Protein AF-A0A849C9D9-F1 (afdb_monomer)

Secondary structure (DSSP, 8-state):
----PPEEEEEEET--HHHHHHHHHHHHHHHHTT-SS--HHHHHHHHHH-SS--TTS-BTTB-S-EE-TTS--EE----S-B-PPPHHHHHHHHHHHHHH----SSPPPPPEEEEEEESTTHHHHHHHHTT-

Mean predicted aligned error: 11.41 Å

Solvent-accessible surface area (backbone atoms only — not comparable to full-atom values): 8303 Å² total; per-residue (Å²): 130,85,75,87,63,70,51,75,52,75,50,66,48,75,66,57,73,69,56,58,54,43,53,49,43,7,46,51,51,19,44,78,70,76,37,96,60,72,50,74,66,25,43,52,49,29,65,66,64,43,82,67,72,54,75,76,54,63,29,67,93,47,77,51,63,45,73,46,83,93,48,100,48,75,43,62,72,85,68,61,58,78,64,91,69,56,69,69,58,50,50,53,52,57,54,54,52,75,73,67,65,78,79,84,64,78,81,70,72,78,66,45,78,49,75,50,64,42,53,98,57,26,72,61,54,53,58,53,61,79,73,110

Sequence (132 aa):
MTSEHHECRVTVDGAAPALVLLLRDAARIATEHGREWVTTQDVFAALIADEQAPLWWPRVGKPRLTADEPVNVVRADLEGDTVPLPYNEFRSLVAEWNSDSPTIGEPATPATVSYEISGPTAAKLIAAIEQS

Organism: NCBI:txid53432

pLDDT: mean 73.49, std 17.04, range [37.38, 96.31]

Structure (mmCIF, N/CA/C/O backbone):
data_AF-A0A849C9D9-F1
#
_entry.id   AF-A0A849C9D9-F1
#
loop_
_atom_site.group_PDB
_atom_site.id
_atom_site.type_symbol
_atom_site.label_atom_id
_atom_site.label_alt_id
_atom_site.label_comp_id
_atom_site.label_asym_id
_atom_site.label_entity_id
_atom_site.label_seq_id
_atom_site.pdbx_PDB_ins_code
_atom_site.Cartn_x
_atom_site.Cartn_y
_atom_site.Cartn_z
_atom_site.occupancy
_atom_site.B_iso_or_equiv
_atom_site.auth_seq_id
_atom_site.auth_comp_id
_atom_site.auth_asym_id
_atom_site.auth_atom_id
_atom_site.pdbx_PDB_model_num
ATOM 1 N N . MET A 1 1 ? -23.593 -7.136 19.551 1.00 37.38 1 MET A N 1
ATOM 2 C CA . MET A 1 1 ? -22.156 -7.213 19.874 1.00 37.38 1 MET A CA 1
ATOM 3 C C . MET A 1 1 ? -21.515 -6.004 19.229 1.00 37.38 1 MET A C 1
ATOM 5 O O . MET A 1 1 ? -21.541 -5.923 18.011 1.00 37.38 1 MET A O 1
ATOM 9 N N . THR A 1 2 ? -21.085 -5.019 20.013 1.00 45.44 2 THR A N 1
ATOM 10 C CA . THR A 1 2 ? -20.308 -3.877 19.513 1.00 45.44 2 THR A CA 1
ATOM 11 C C . THR A 1 2 ? -18.972 -4.423 19.045 1.00 45.44 2 THR A C 1
ATOM 13 O O . THR A 1 2 ? -18.161 -4.840 19.867 1.00 45.44 2 THR A O 1
ATOM 16 N N . SER A 1 3 ? -18.787 -4.534 17.735 1.00 54.16 3 SER A N 1
ATOM 17 C CA . SER A 1 3 ? -17.495 -4.887 17.180 1.00 54.16 3 SER A CA 1
ATOM 18 C C . SER A 1 3 ? -16.518 -3.782 17.566 1.00 54.16 3 SER A C 1
ATOM 20 O O . SER A 1 3 ? -16.721 -2.617 17.231 1.00 54.16 3 SER A O 1
ATOM 22 N N . GLU A 1 4 ? -15.497 -4.127 18.343 1.00 61.34 4 GLU A N 1
ATOM 23 C CA . GLU A 1 4 ? -14.410 -3.211 18.667 1.00 61.34 4 GLU A CA 1
ATOM 24 C C . GLU A 1 4 ? -13.679 -2.904 17.358 1.00 61.34 4 GLU A C 1
ATOM 26 O O . GLU A 1 4 ? -12.906 -3.714 16.855 1.00 61.34 4 GLU A O 1
ATOM 31 N N . HIS A 1 5 ? -14.034 -1.792 16.721 1.00 70.19 5 HIS A N 1
ATOM 32 C CA . HIS A 1 5 ? -13.405 -1.345 15.486 1.00 70.19 5 HIS A CA 1
ATOM 33 C C . HIS A 1 5 ? -12.260 -0.402 15.833 1.00 70.19 5 HIS A C 1
ATOM 35 O O . HIS A 1 5 ? -12.405 0.501 16.659 1.00 70.19 5 HIS A O 1
ATOM 41 N N . HIS A 1 6 ? -11.108 -0.656 15.219 1.00 82.00 6 HIS A N 1
ATOM 42 C CA . HIS A 1 6 ? -9.997 0.282 15.198 1.00 82.00 6 HIS A CA 1
ATOM 43 C C . HIS A 1 6 ? -10.109 1.121 13.938 1.00 82.00 6 HIS A C 1
ATOM 45 O O . HIS A 1 6 ? -10.330 0.580 12.857 1.00 82.00 6 HIS A O 1
ATOM 51 N N . GLU A 1 7 ? -9.935 2.426 14.081 1.00 87.19 7 GLU A N 1
ATOM 52 C CA . GLU A 1 7 ? -9.784 3.320 12.941 1.00 87.19 7 GLU A CA 1
ATOM 53 C C . GLU A 1 7 ? -8.301 3.654 12.808 1.00 87.19 7 GLU A C 1
ATOM 55 O O . GLU A 1 7 ? -7.648 3.978 13.800 1.00 87.19 7 GLU A O 1
ATOM 60 N N . CYS A 1 8 ? -7.764 3.541 11.596 1.00 91.25 8 CYS A N 1
ATOM 61 C CA . CYS A 1 8 ? -6.400 3.937 11.271 1.00 91.25 8 CYS A CA 1
ATOM 62 C C . CYS A 1 8 ? -6.460 5.001 10.181 1.00 91.25 8 CYS A C 1
ATOM 64 O O . CYS A 1 8 ? -7.000 4.757 9.099 1.00 91.25 8 CYS A O 1
ATOM 66 N N . ARG A 1 9 ? -5.904 6.178 10.462 1.00 92.56 9 ARG A N 1
ATOM 67 C CA . ARG A 1 9 ? -5.736 7.250 9.482 1.00 92.56 9 ARG A CA 1
ATOM 68 C C . ARG A 1 9 ? -4.257 7.398 9.176 1.00 92.56 9 ARG A C 1
ATOM 70 O O . ARG A 1 9 ? -3.460 7.538 10.095 1.00 92.56 9 ARG A O 1
ATOM 77 N N . VAL A 1 10 ? -3.909 7.398 7.893 1.00 92.31 10 VAL A N 1
ATOM 78 C CA . VAL A 1 10 ? -2.535 7.580 7.410 1.00 92.31 10 VAL A CA 1
ATOM 79 C C . VAL A 1 10 ? -2.478 8.828 6.537 1.00 92.31 10 VAL A C 1
ATOM 81 O O . VAL A 1 10 ? -3.309 8.997 5.644 1.00 92.31 10 VAL A O 1
ATOM 84 N N . THR A 1 11 ? -1.481 9.673 6.779 1.00 92.75 11 THR A N 1
ATOM 85 C CA . THR A 1 11 ? -1.151 10.834 5.949 1.00 92.75 11 THR A CA 1
ATOM 86 C C . THR A 1 11 ? 0.219 10.604 5.322 1.00 92.75 11 THR A C 1
ATOM 88 O O . THR A 1 11 ? 1.175 10.271 6.026 1.00 92.75 11 THR A O 1
ATOM 91 N N . VAL A 1 12 ? 0.306 10.768 4.000 1.00 88.56 12 VAL A N 1
ATOM 92 C CA . VAL A 1 12 ? 1.548 10.611 3.234 1.00 88.56 12 VAL A CA 1
ATOM 93 C C . VAL A 1 12 ? 1.856 11.912 2.507 1.00 88.56 12 VAL A C 1
ATOM 95 O O . VAL A 1 12 ? 1.130 12.292 1.586 1.00 88.56 12 VAL A O 1
ATOM 98 N N . ASP A 1 13 ? 2.947 12.568 2.887 1.00 85.00 13 ASP A N 1
ATOM 99 C CA . ASP A 1 13 ? 3.465 13.731 2.171 1.00 85.00 13 ASP A CA 1
ATOM 100 C C . ASP A 1 13 ? 4.492 13.281 1.129 1.00 85.00 13 ASP A C 1
ATOM 102 O O . ASP A 1 13 ? 5.287 12.372 1.368 1.00 85.00 13 ASP A O 1
ATOM 106 N N . GLY A 1 14 ? 4.466 13.906 -0.051 1.00 78.31 14 GLY A N 1
ATOM 107 C CA . GLY A 1 14 ? 5.34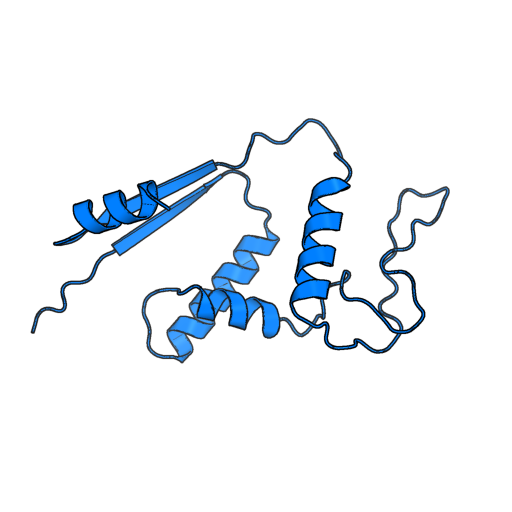4 13.535 -1.167 1.00 78.31 14 GLY A CA 1
ATOM 108 C C . GLY A 1 14 ? 4.903 12.288 -1.948 1.00 78.31 14 GLY A C 1
ATOM 109 O O . GLY A 1 14 ? 5.678 11.766 -2.746 1.00 78.31 14 GLY A O 1
ATOM 110 N N . ALA A 1 15 ? 3.669 11.804 -1.755 1.00 77.88 15 ALA A N 1
ATOM 111 C CA . ALA A 1 15 ? 3.127 10.695 -2.539 1.00 77.88 15 ALA A CA 1
ATOM 112 C C . ALA A 1 15 ? 2.999 11.057 -4.031 1.00 77.88 15 ALA A C 1
ATOM 114 O O . ALA A 1 15 ? 2.416 12.083 -4.391 1.00 77.88 15 ALA A O 1
ATOM 115 N N . ALA A 1 16 ? 3.479 10.176 -4.914 1.00 75.25 16 ALA A N 1
ATOM 116 C CA . ALA A 1 16 ? 3.245 10.314 -6.348 1.00 75.25 16 ALA A CA 1
ATOM 117 C C . ALA A 1 16 ? 1.733 10.220 -6.658 1.00 75.25 16 ALA A C 1
ATOM 119 O O . ALA A 1 16 ? 1.065 9.337 -6.115 1.00 75.25 16 ALA A O 1
ATOM 120 N N . PRO A 1 17 ? 1.174 11.040 -7.571 1.00 70.88 17 PRO A N 1
ATOM 121 C CA . PRO A 1 17 ? -0.255 10.993 -7.900 1.00 70.88 17 PRO A CA 1
ATOM 122 C C . PRO A 1 17 ? -0.762 9.611 -8.341 1.00 70.88 17 PRO A C 1
ATOM 124 O O . PRO A 1 17 ? -1.895 9.247 -8.034 1.00 70.88 17 PRO A O 1
ATOM 127 N N . ALA A 1 18 ? 0.083 8.813 -9.003 1.00 71.31 18 ALA A N 1
ATOM 128 C CA . ALA A 1 18 ? -0.248 7.442 -9.394 1.00 71.31 18 ALA A CA 1
ATOM 129 C C . ALA A 1 18 ? -0.576 6.539 -8.186 1.00 71.31 18 ALA A C 1
ATOM 131 O O . ALA A 1 18 ? -1.464 5.694 -8.275 1.00 71.31 18 ALA A O 1
ATOM 132 N N . LEU A 1 19 ? 0.061 6.765 -7.030 1.00 77.69 19 LEU A N 1
ATOM 133 C CA . LEU A 1 19 ? -0.228 6.021 -5.801 1.00 77.69 19 LEU A CA 1
ATOM 134 C C . LEU A 1 19 ? -1.650 6.299 -5.289 1.00 77.69 19 LEU A C 1
ATOM 136 O O . LEU A 1 19 ? -2.300 5.405 -4.757 1.00 77.69 19 LEU A O 1
ATOM 140 N N . VAL A 1 20 ? -2.172 7.513 -5.492 1.00 83.00 20 VAL A N 1
ATOM 141 C CA . VAL A 1 20 ? -3.548 7.868 -5.103 1.00 83.00 20 VAL A CA 1
ATOM 142 C C . VAL A 1 20 ? -4.573 7.075 -5.914 1.00 83.00 20 VAL A C 1
ATOM 144 O O . VAL A 1 20 ? -5.597 6.667 -5.369 1.00 83.00 20 VAL A O 1
ATOM 147 N N . LEU A 1 21 ? -4.308 6.848 -7.202 1.00 80.56 21 LEU A N 1
ATOM 148 C CA . LEU A 1 21 ? -5.182 6.042 -8.058 1.00 80.56 21 LEU A CA 1
ATOM 149 C C . LEU A 1 21 ? -5.195 4.582 -7.594 1.00 80.56 21 LEU A C 1
ATOM 151 O O . LEU A 1 21 ? -6.269 4.044 -7.339 1.00 80.56 21 LEU A O 1
ATOM 155 N N . LEU A 1 22 ? -4.015 4.007 -7.341 1.00 86.81 22 LEU A N 1
ATOM 156 C CA . LEU A 1 22 ? -3.888 2.647 -6.812 1.00 86.81 22 LEU A CA 1
ATOM 157 C C . LEU A 1 22 ? -4.653 2.463 -5.490 1.00 86.81 22 LEU A C 1
ATOM 159 O O . LEU A 1 22 ? -5.381 1.489 -5.314 1.00 86.81 22 LEU A O 1
ATOM 163 N N . LEU A 1 23 ? -4.523 3.412 -4.558 1.00 91.44 23 LEU A N 1
ATOM 164 C CA . LEU A 1 23 ? -5.222 3.355 -3.270 1.00 91.44 23 LEU A CA 1
ATOM 165 C C . LEU A 1 23 ? -6.746 3.483 -3.420 1.00 91.44 23 LEU A C 1
ATOM 167 O O . LEU A 1 23 ? -7.488 2.872 -2.650 1.00 91.44 23 LEU A O 1
ATOM 171 N N . ARG A 1 24 ? -7.229 4.239 -4.415 1.00 91.56 24 ARG A N 1
ATOM 172 C CA . ARG A 1 24 ? -8.664 4.305 -4.738 1.00 91.56 24 ARG A CA 1
ATOM 173 C C . ARG A 1 24 ? -9.183 2.975 -5.267 1.00 91.56 24 ARG A C 1
ATOM 175 O O . ARG A 1 24 ? -10.254 2.547 -4.841 1.00 91.56 24 ARG A O 1
ATOM 182 N N . ASP A 1 25 ? -8.430 2.312 -6.137 1.00 92.19 25 ASP A N 1
ATOM 183 C CA . ASP A 1 25 ? -8.802 0.985 -6.626 1.00 92.19 25 ASP A CA 1
ATOM 184 C C . ASP A 1 25 ? -8.780 -0.061 -5.514 1.00 92.19 25 ASP A C 1
ATOM 186 O O . ASP A 1 25 ? -9.716 -0.851 -5.402 1.00 92.19 25 ASP A O 1
ATOM 190 N N . ALA A 1 26 ? -7.795 -0.008 -4.617 1.00 94.56 26 ALA A N 1
ATOM 191 C CA . ALA A 1 26 ? -7.770 -0.862 -3.434 1.00 94.56 26 ALA A CA 1
ATOM 192 C C . ALA A 1 26 ? -9.010 -0.641 -2.542 1.00 94.56 26 ALA A C 1
ATOM 194 O O . ALA A 1 26 ? -9.644 -1.601 -2.106 1.00 94.56 26 ALA A O 1
ATOM 195 N N . ALA A 1 27 ? -9.417 0.614 -2.316 1.00 95.12 27 ALA A N 1
ATOM 196 C CA . ALA A 1 27 ? -10.632 0.934 -1.559 1.00 95.12 27 ALA A CA 1
ATOM 197 C C . ALA A 1 27 ? -11.914 0.425 -2.240 1.00 95.12 27 ALA A C 1
ATOM 199 O O . ALA A 1 27 ? -12.815 -0.093 -1.571 1.00 95.12 27 ALA A O 1
ATOM 200 N N . ARG A 1 28 ? -11.988 0.520 -3.572 1.00 95.50 28 ARG A N 1
ATOM 201 C CA . ARG A 1 28 ? -13.087 -0.053 -4.357 1.00 95.50 28 ARG A CA 1
ATOM 202 C C . ARG A 1 28 ? -13.144 -1.574 -4.193 1.00 95.50 28 ARG A C 1
ATOM 204 O O . ARG A 1 28 ? -14.203 -2.095 -3.855 1.00 95.50 28 ARG A O 1
ATOM 211 N N . ILE A 1 29 ? -12.016 -2.269 -4.348 1.00 95.00 29 ILE A N 1
ATOM 212 C CA . ILE A 1 29 ? -11.922 -3.731 -4.195 1.00 95.00 29 ILE A CA 1
ATOM 213 C C . ILE A 1 29 ? -12.301 -4.173 -2.774 1.00 95.00 29 ILE A C 1
ATOM 215 O O . ILE A 1 29 ? -13.001 -5.173 -2.605 1.00 95.00 29 ILE A O 1
ATOM 219 N N . ALA A 1 30 ? -11.888 -3.433 -1.743 1.00 95.62 30 ALA A N 1
ATOM 220 C CA . ALA A 1 30 ? -12.296 -3.708 -0.367 1.00 95.62 30 ALA A CA 1
ATOM 221 C C . ALA A 1 30 ? -13.826 -3.626 -0.210 1.00 95.62 30 ALA A C 1
ATOM 223 O O . ALA A 1 30 ? -14.445 -4.542 0.340 1.00 95.62 30 ALA A O 1
ATOM 224 N N . THR A 1 31 ? -14.432 -2.574 -0.771 1.00 96.31 31 THR A N 1
ATOM 225 C CA . THR A 1 31 ? -15.886 -2.345 -0.746 1.00 96.31 31 THR A CA 1
ATOM 226 C C . THR A 1 31 ? -16.646 -3.455 -1.475 1.00 96.31 31 THR A C 1
ATOM 228 O O . THR A 1 31 ? -17.638 -3.966 -0.958 1.00 96.31 31 THR A O 1
ATOM 231 N N . GLU A 1 32 ? -16.166 -3.881 -2.646 1.00 95.81 32 GLU A N 1
ATOM 232 C CA . GLU A 1 32 ? -16.747 -4.986 -3.426 1.00 95.81 32 GLU A CA 1
ATOM 233 C C . GLU A 1 32 ? -16.753 -6.313 -2.649 1.00 95.81 32 GLU A C 1
ATOM 235 O O . GLU A 1 32 ? -17.654 -7.134 -2.820 1.00 95.81 32 GLU A O 1
ATOM 240 N N . HIS A 1 33 ? -15.799 -6.499 -1.733 1.00 94.81 33 HIS A N 1
ATOM 241 C CA . HIS A 1 33 ? -15.739 -7.647 -0.828 1.00 94.81 33 HIS A CA 1
ATOM 242 C C . HIS A 1 33 ? -16.442 -7.424 0.524 1.00 94.81 33 HIS A C 1
ATOM 244 O O . HIS A 1 33 ? -16.272 -8.233 1.441 1.00 94.81 33 HIS A O 1
ATOM 250 N N . GLY A 1 34 ? -17.217 -6.346 0.675 1.00 94.06 34 GLY A N 1
ATOM 251 C CA . GLY A 1 34 ? -17.987 -6.051 1.885 1.00 94.06 34 GLY A CA 1
ATOM 252 C C . GLY A 1 34 ? -17.145 -5.594 3.080 1.00 94.06 34 GLY A C 1
ATOM 253 O O . GLY A 1 34 ? -17.573 -5.769 4.220 1.00 94.06 34 GLY A O 1
ATOM 254 N N . ARG A 1 35 ? -15.944 -5.048 2.842 1.00 93.06 35 ARG A N 1
ATOM 255 C CA . ARG A 1 35 ? -15.083 -4.461 3.880 1.00 93.06 35 ARG A CA 1
ATOM 256 C C . ARG A 1 35 ? -15.135 -2.937 3.837 1.00 93.06 35 ARG A C 1
ATOM 258 O O . ARG A 1 35 ? -15.174 -2.342 2.767 1.00 93.06 35 ARG A O 1
ATOM 265 N N . GLU A 1 36 ? -15.040 -2.320 5.011 1.00 89.56 36 GLU A N 1
ATOM 266 C CA . GLU A 1 36 ? -14.956 -0.859 5.181 1.00 89.56 36 GLU A CA 1
ATOM 267 C C . GLU A 1 36 ? -13.508 -0.365 5.372 1.00 89.56 36 GLU A C 1
ATOM 269 O O . GLU A 1 36 ? -13.270 0.811 5.635 1.00 89.56 36 GLU A O 1
ATOM 274 N N . TRP A 1 37 ? -12.522 -1.257 5.245 1.00 91.19 37 TRP A N 1
ATOM 275 C CA . TRP A 1 37 ? -1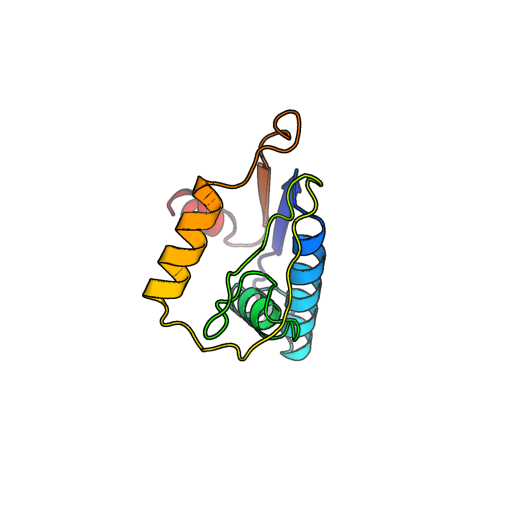1.102 -0.952 5.410 1.00 91.19 37 TRP A CA 1
ATOM 276 C C . TRP A 1 37 ? -10.262 -1.600 4.312 1.00 91.19 37 TRP A C 1
ATOM 278 O O . TRP A 1 37 ? -10.570 -2.690 3.825 1.00 91.19 37 TRP A O 1
ATOM 288 N N . VAL A 1 38 ? -9.164 -0.931 3.965 1.00 92.81 38 VAL A N 1
ATOM 289 C CA . VAL A 1 38 ? -8.186 -1.408 2.983 1.00 92.81 38 VAL A CA 1
ATOM 290 C C . VAL A 1 38 ? -7.161 -2.302 3.669 1.00 92.81 38 VAL A C 1
ATOM 292 O O . VAL A 1 38 ? -6.634 -1.972 4.730 1.00 92.81 38 VAL A O 1
ATOM 295 N N . THR A 1 39 ? -6.858 -3.432 3.040 1.00 92.69 39 THR A N 1
ATOM 296 C CA . THR A 1 39 ? -5.796 -4.357 3.444 1.00 92.69 39 THR A CA 1
ATOM 297 C C . THR A 1 39 ? -4.673 -4.380 2.408 1.00 92.69 39 THR A C 1
ATOM 299 O O . THR A 1 39 ? -4.841 -3.936 1.271 1.00 92.69 39 THR A O 1
ATOM 302 N N . THR A 1 40 ? -3.521 -4.954 2.758 1.00 91.88 40 THR A N 1
ATOM 303 C CA . THR A 1 40 ? -2.424 -5.161 1.799 1.00 91.88 40 THR A CA 1
ATOM 304 C C . THR A 1 40 ? -2.867 -6.011 0.601 1.00 91.88 40 THR A C 1
ATOM 306 O O . THR A 1 40 ? -2.424 -5.778 -0.521 1.00 91.88 40 THR A O 1
ATOM 309 N N . GLN A 1 41 ? -3.780 -6.966 0.809 1.00 92.50 41 GLN A N 1
ATOM 310 C CA . GLN A 1 41 ? -4.352 -7.792 -0.254 1.00 92.50 41 GLN A CA 1
ATOM 311 C C . GLN A 1 41 ? -5.117 -6.955 -1.280 1.00 92.50 41 GLN A C 1
ATOM 313 O O . GLN A 1 41 ? -5.013 -7.229 -2.471 1.00 92.50 41 GLN A O 1
ATOM 318 N N . ASP A 1 42 ? -5.842 -5.926 -0.839 1.00 94.06 42 ASP A N 1
ATOM 319 C CA . ASP A 1 42 ? -6.576 -5.032 -1.736 1.00 94.06 42 ASP A CA 1
ATOM 320 C C . ASP A 1 42 ? -5.617 -4.183 -2.581 1.00 94.06 42 ASP A C 1
ATOM 322 O O . ASP A 1 42 ? -5.852 -3.988 -3.769 1.00 94.06 42 ASP A O 1
ATOM 326 N N . VAL A 1 43 ? -4.497 -3.738 -1.996 1.00 91.81 43 VAL A N 1
ATOM 327 C CA . VAL A 1 43 ? -3.444 -3.006 -2.722 1.00 91.81 43 VAL A CA 1
ATOM 328 C C . VAL A 1 43 ? -2.784 -3.896 -3.775 1.00 91.81 43 VAL A C 1
ATOM 330 O O . VAL A 1 43 ? -2.591 -3.465 -4.909 1.00 91.81 43 VAL A O 1
ATOM 333 N N . PHE A 1 44 ? -2.474 -5.152 -3.440 1.00 87.25 44 PHE A N 1
ATOM 334 C CA . PHE A 1 44 ? -1.935 -6.098 -4.421 1.00 87.25 44 PHE A CA 1
ATOM 335 C C . PHE A 1 44 ? -2.951 -6.449 -5.505 1.00 87.25 44 PHE A C 1
ATOM 337 O O . PHE A 1 44 ? -2.584 -6.522 -6.674 1.00 87.25 44 PHE A O 1
ATOM 344 N N . ALA A 1 45 ? -4.220 -6.634 -5.144 1.00 89.00 45 ALA A N 1
ATOM 345 C CA . ALA A 1 45 ? -5.279 -6.876 -6.113 1.00 89.00 45 ALA A CA 1
ATOM 346 C C . ALA A 1 45 ? -5.443 -5.683 -7.063 1.00 89.00 45 ALA A C 1
ATOM 348 O O . ALA A 1 45 ? -5.543 -5.895 -8.264 1.00 89.00 45 ALA A O 1
ATOM 349 N N . ALA A 1 46 ? -5.390 -4.448 -6.554 1.00 88.25 46 ALA A N 1
ATOM 350 C CA . ALA A 1 46 ? -5.420 -3.240 -7.373 1.00 88.25 46 ALA A CA 1
ATOM 351 C C . ALA A 1 46 ? -4.215 -3.159 -8.322 1.00 88.25 46 ALA A C 1
ATOM 353 O O . ALA A 1 46 ? -4.384 -2.855 -9.496 1.00 88.25 46 ALA A O 1
ATOM 354 N N . LEU A 1 47 ? -3.017 -3.506 -7.840 1.00 83.31 47 LEU A N 1
ATOM 355 C CA . LEU A 1 47 ? -1.802 -3.525 -8.658 1.00 83.31 47 LEU A CA 1
ATOM 356 C C . LEU A 1 47 ? -1.878 -4.555 -9.796 1.00 83.31 47 LEU A C 1
ATOM 358 O O . LEU A 1 47 ? -1.343 -4.316 -10.871 1.00 83.31 47 LEU A O 1
ATOM 362 N N . ILE A 1 48 ? -2.513 -5.706 -9.553 1.00 80.00 48 ILE A N 1
ATOM 363 C CA . ILE A 1 48 ? -2.679 -6.781 -10.545 1.00 80.00 48 ILE A CA 1
ATOM 364 C C . ILE A 1 48 ? -3.841 -6.489 -11.505 1.00 80.00 48 ILE A C 1
ATOM 366 O O . ILE A 1 48 ? -3.791 -6.896 -12.662 1.00 80.00 48 ILE A O 1
ATOM 370 N N . ALA A 1 49 ? -4.898 -5.831 -11.022 1.00 78.50 49 ALA A N 1
ATOM 371 C CA . ALA A 1 49 ? -6.081 -5.492 -11.809 1.00 78.50 49 ALA A CA 1
ATOM 372 C C . ALA A 1 49 ? -5.846 -4.331 -12.785 1.00 78.50 49 ALA A C 1
ATOM 374 O O . ALA A 1 49 ? -6.687 -4.103 -13.654 1.00 78.50 49 ALA A O 1
ATOM 375 N N . ASP A 1 50 ? -4.733 -3.607 -12.654 1.00 69.56 50 ASP A N 1
ATOM 376 C CA . ASP A 1 50 ? -4.302 -2.644 -13.660 1.00 69.56 50 ASP A CA 1
ATOM 377 C C . ASP A 1 50 ? -3.979 -3.389 -14.969 1.00 69.56 50 ASP A C 1
ATOM 379 O O . ASP A 1 50 ? -2.940 -4.036 -15.118 1.00 69.56 50 ASP A O 1
ATOM 383 N N . GLU A 1 51 ? -4.923 -3.342 -15.917 1.00 58.62 51 GLU A N 1
ATOM 384 C CA . GLU A 1 51 ? -4.827 -4.013 -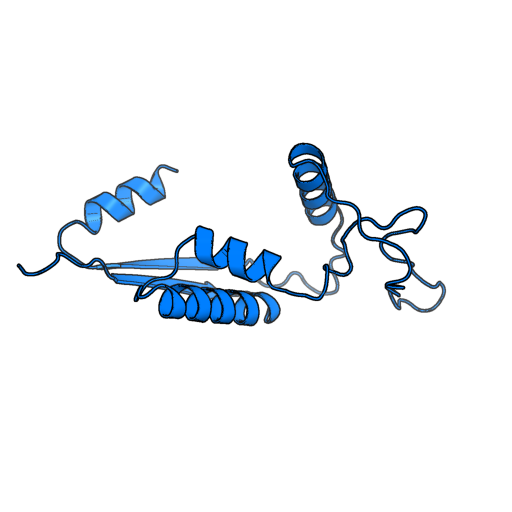17.220 1.00 58.62 51 GLU A CA 1
ATOM 385 C C . GLU A 1 51 ? -3.664 -3.483 -18.067 1.00 58.62 51 GLU A C 1
ATOM 387 O O . GLU A 1 51 ? -3.225 -4.139 -19.019 1.00 58.62 51 GLU A O 1
ATOM 392 N N . GLN A 1 52 ? -3.129 -2.310 -17.722 1.00 56.97 52 GLN A N 1
ATOM 393 C CA . GLN A 1 52 ? -1.860 -1.874 -18.264 1.00 56.97 52 GLN A CA 1
ATOM 394 C C . GLN A 1 52 ? -0.756 -2.560 -17.476 1.00 56.97 52 GLN A C 1
ATOM 396 O O . GLN A 1 52 ? -0.271 -2.037 -16.476 1.00 56.97 52 GLN A O 1
ATOM 401 N N . ALA A 1 53 ? -0.321 -3.726 -17.979 1.00 49.94 53 ALA A N 1
ATOM 402 C CA . ALA A 1 53 ? 0.959 -4.305 -17.591 1.00 49.94 53 ALA A CA 1
ATOM 403 C C . ALA A 1 53 ? 1.965 -3.152 -17.559 1.00 49.94 53 ALA A C 1
ATOM 405 O O . ALA A 1 53 ? 2.158 -2.505 -18.601 1.00 49.94 53 ALA A O 1
ATOM 406 N N . PRO A 1 54 ? 2.525 -2.827 -16.385 1.00 55.84 54 PRO A N 1
ATOM 407 C CA . PRO A 1 54 ? 3.207 -1.561 -16.255 1.00 55.84 54 PRO A CA 1
ATOM 408 C C . PRO A 1 54 ? 4.329 -1.460 -17.287 1.00 55.84 54 PRO A C 1
ATOM 410 O O . PRO A 1 54 ? 4.914 -2.481 -17.657 1.00 55.84 54 PRO A O 1
ATOM 413 N N . LEU A 1 55 ? 4.649 -0.245 -17.751 1.00 53.53 55 LEU A N 1
ATOM 414 C CA . LEU A 1 55 ? 5.678 0.005 -18.784 1.00 53.53 55 LEU A CA 1
ATOM 415 C C . LEU A 1 55 ? 7.021 -0.695 -18.489 1.00 53.53 55 LEU A C 1
ATOM 417 O O . LEU A 1 55 ? 7.849 -0.877 -19.371 1.00 53.53 55 LEU A O 1
ATOM 421 N N . TRP A 1 56 ? 7.221 -1.086 -17.236 1.00 51.50 56 TRP A N 1
ATOM 422 C CA . TRP A 1 56 ? 8.397 -1.714 -16.679 1.00 51.50 56 TRP A CA 1
ATOM 423 C C . TRP A 1 56 ? 8.383 -3.258 -16.654 1.00 51.50 56 TRP A C 1
A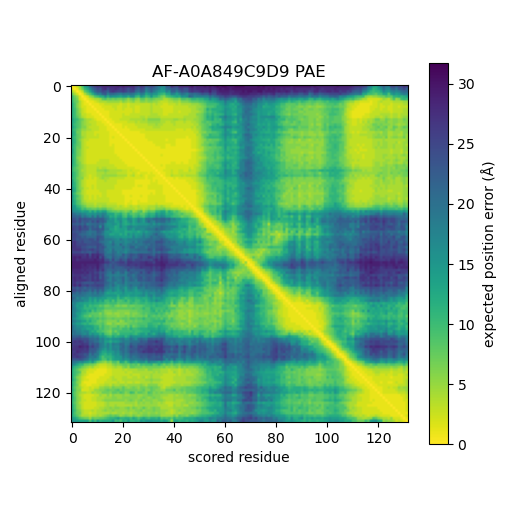TOM 425 O O . TRP A 1 56 ? 9.372 -3.870 -16.245 1.00 51.50 56 TRP A O 1
ATOM 435 N N . TRP A 1 57 ? 7.303 -3.918 -17.088 1.00 59.91 57 TRP A N 1
ATOM 436 C CA . TRP A 1 57 ? 7.233 -5.382 -17.137 1.00 59.91 57 TRP A CA 1
ATOM 437 C C . TRP A 1 57 ? 8.148 -5.946 -18.241 1.00 59.91 57 TRP A C 1
ATOM 439 O O . TRP A 1 57 ? 8.107 -5.449 -19.369 1.00 59.91 57 TRP A O 1
ATOM 449 N N . PRO A 1 58 ? 8.966 -6.986 -17.980 1.00 61.69 58 PRO A N 1
ATOM 450 C CA . PRO A 1 58 ? 9.824 -7.567 -19.008 1.00 61.69 58 PRO A CA 1
ATOM 451 C C . PRO A 1 58 ? 9.013 -8.136 -20.173 1.00 61.69 58 PRO A C 1
ATOM 453 O O . PRO A 1 58 ? 8.069 -8.905 -19.977 1.00 61.69 58 PRO A O 1
ATOM 456 N N . ARG A 1 59 ? 9.415 -7.769 -21.391 1.00 66.25 59 ARG A N 1
ATOM 457 C CA . ARG A 1 59 ? 8.826 -8.251 -22.644 1.00 66.25 59 ARG A CA 1
ATOM 458 C C . ARG A 1 59 ? 9.794 -9.183 -23.349 1.00 66.25 59 ARG A C 1
ATOM 460 O O . ARG A 1 59 ? 11.010 -8.982 -23.307 1.00 66.25 59 ARG A O 1
ATOM 467 N N . VAL A 1 60 ? 9.261 -10.210 -24.003 1.00 63.16 60 VAL A N 1
ATOM 468 C CA . VAL A 1 60 ? 10.084 -11.188 -24.725 1.00 63.16 60 VAL A CA 1
ATOM 469 C C . VAL A 1 60 ? 10.864 -10.489 -25.846 1.00 63.16 60 VAL A C 1
ATOM 471 O O . VAL A 1 60 ? 10.284 -9.988 -26.805 1.00 63.16 60 VAL A O 1
ATOM 474 N N . GLY A 1 61 ? 12.195 -10.464 -25.725 1.00 60.66 61 GLY A N 1
ATOM 475 C CA . GLY A 1 61 ? 13.103 -9.987 -26.775 1.00 60.66 61 GLY A CA 1
ATOM 476 C C . GLY A 1 61 ? 13.160 -8.468 -26.989 1.00 60.66 61 GLY A C 1
ATOM 477 O O . GLY A 1 61 ? 13.700 -8.041 -28.009 1.00 60.66 61 GLY A O 1
ATOM 478 N N . LYS A 1 62 ? 12.631 -7.646 -26.070 1.00 60.44 62 LYS A N 1
ATOM 479 C CA . LYS A 1 62 ? 12.607 -6.176 -26.199 1.00 60.44 62 LYS A CA 1
ATOM 480 C C . LYS A 1 62 ? 13.190 -5.479 -24.953 1.00 60.44 62 LYS A C 1
ATOM 482 O O . LYS A 1 62 ? 12.946 -5.939 -23.835 1.00 60.44 62 LYS A O 1
ATOM 487 N N . PRO A 1 63 ? 13.968 -4.388 -25.112 1.00 55.59 63 PRO A N 1
ATOM 488 C CA . PRO A 1 63 ? 14.419 -3.563 -23.989 1.00 55.59 63 PRO A CA 1
ATOM 489 C C . PRO A 1 63 ? 13.231 -2.876 -23.290 1.00 55.59 63 PRO A C 1
ATOM 491 O O . PRO A 1 63 ? 12.261 -2.503 -23.939 1.00 55.59 63 PRO A O 1
ATOM 494 N N . ARG A 1 64 ? 13.310 -2.725 -21.958 1.00 56.91 64 ARG A N 1
ATOM 495 C CA . ARG A 1 64 ? 12.207 -2.251 -21.088 1.00 56.91 64 ARG A CA 1
ATOM 496 C C . ARG A 1 64 ? 11.787 -0.805 -21.377 1.00 56.91 64 ARG A C 1
ATOM 498 O O . ARG A 1 64 ? 10.607 -0.488 -21.399 1.00 56.91 64 ARG A O 1
ATOM 505 N N . LEU A 1 65 ? 12.775 0.062 -21.570 1.00 55.81 65 LEU A N 1
ATOM 506 C CA . LEU A 1 65 ? 12.640 1.468 -21.927 1.00 55.81 65 LEU A CA 1
ATOM 507 C C . LEU A 1 65 ? 13.784 1.786 -22.885 1.00 55.81 65 LEU A C 1
ATOM 509 O O . LEU A 1 65 ? 14.921 1.370 -22.657 1.00 55.81 65 LEU A O 1
ATOM 513 N N . THR A 1 66 ? 13.487 2.515 -23.949 1.00 55.84 66 THR A N 1
ATOM 514 C CA . THR A 1 66 ? 14.483 3.002 -24.904 1.00 55.84 66 THR A CA 1
ATOM 515 C C . THR A 1 66 ? 14.616 4.505 -24.745 1.00 55.84 66 THR A C 1
ATOM 517 O O . THR A 1 66 ? 13.633 5.238 -24.859 1.00 55.84 66 THR A O 1
ATOM 520 N N . ALA A 1 67 ? 15.828 4.964 -24.442 1.00 52.94 67 ALA A N 1
ATOM 521 C CA . ALA A 1 67 ? 16.165 6.378 -24.496 1.00 52.94 67 ALA A CA 1
ATOM 522 C C . ALA A 1 67 ? 16.549 6.715 -25.941 1.00 52.94 67 ALA A C 1
ATOM 524 O O . ALA A 1 67 ? 17.509 6.155 -26.469 1.00 52.94 67 ALA A O 1
ATOM 525 N N . ASP A 1 68 ? 15.775 7.589 -26.581 1.00 50.78 68 ASP A N 1
ATOM 526 C CA . ASP A 1 68 ? 16.030 8.029 -27.954 1.00 50.78 68 ASP A CA 1
ATOM 527 C C . ASP A 1 68 ? 16.996 9.227 -27.933 1.00 50.78 68 ASP A C 1
ATOM 529 O O . ASP A 1 68 ? 16.576 10.380 -27.949 1.00 50.78 68 ASP A O 1
ATOM 533 N N . GLU A 1 69 ? 18.313 9.004 -27.893 1.00 45.16 69 GLU A N 1
ATOM 534 C CA . GLU A 1 69 ? 19.241 10.126 -28.106 1.00 45.16 69 GLU A CA 1
ATOM 535 C C . GLU A 1 69 ? 19.004 10.770 -29.490 1.00 45.16 69 GLU A C 1
ATOM 537 O O . GLU A 1 69 ? 18.802 10.052 -30.474 1.00 45.16 69 GLU A O 1
ATOM 542 N N . PRO A 1 70 ? 19.037 12.115 -29.626 1.00 49.59 70 PRO A N 1
ATOM 543 C CA . PRO A 1 70 ? 19.477 13.133 -28.660 1.00 49.59 70 PRO A CA 1
ATOM 544 C C . PRO A 1 70 ? 18.342 13.793 -27.854 1.00 49.59 70 PRO A C 1
ATOM 546 O O . PRO A 1 70 ? 18.551 14.822 -27.209 1.00 49.59 70 PRO A O 1
ATOM 549 N N . VAL A 1 71 ? 17.118 13.274 -27.929 1.00 50.44 71 VAL A N 1
ATOM 550 C CA . VAL A 1 71 ? 15.958 13.857 -27.253 1.00 50.44 71 VAL A CA 1
ATOM 551 C C . VAL A 1 71 ? 15.801 13.091 -25.944 1.00 50.44 71 VAL A C 1
ATOM 553 O O . VAL A 1 71 ? 15.626 11.887 -25.978 1.00 50.44 71 VAL A O 1
ATOM 556 N N . ASN A 1 72 ? 15.863 13.731 -24.775 1.00 51.78 72 ASN A N 1
ATOM 557 C CA . ASN A 1 72 ? 15.631 13.071 -23.473 1.00 51.78 72 ASN A CA 1
ATOM 558 C C . ASN A 1 72 ? 14.160 12.616 -23.302 1.00 51.78 72 ASN A C 1
ATOM 560 O O . ASN A 1 72 ? 13.479 12.974 -22.345 1.00 51.78 72 ASN A O 1
ATOM 564 N N . VAL A 1 73 ? 13.636 11.874 -24.271 1.00 45.88 73 VAL A N 1
ATOM 565 C CA . VAL A 1 73 ? 12.318 11.275 -24.321 1.00 45.88 73 VAL A CA 1
ATOM 566 C C . VAL A 1 73 ? 12.553 9.789 -24.129 1.00 45.88 73 VAL A C 1
ATOM 568 O O . VAL A 1 73 ? 13.089 9.099 -24.995 1.00 45.88 73 VAL A O 1
ATOM 571 N N . VAL A 1 74 ? 12.163 9.301 -22.960 1.00 47.72 74 VAL A N 1
ATOM 572 C CA . VAL A 1 74 ? 12.099 7.868 -22.703 1.00 47.72 74 VAL A CA 1
ATOM 573 C C . VAL A 1 74 ? 10.874 7.341 -23.447 1.00 47.72 74 VAL A C 1
ATOM 575 O O . VAL A 1 74 ? 9.743 7.697 -23.114 1.00 47.72 74 VAL A O 1
ATOM 578 N N . ARG A 1 75 ? 11.093 6.526 -24.481 1.00 49.31 75 ARG A N 1
ATOM 579 C CA . ARG A 1 75 ? 10.027 5.809 -25.182 1.00 49.31 75 ARG A CA 1
ATOM 580 C C . ARG A 1 75 ? 9.875 4.421 -24.587 1.00 49.31 75 ARG A C 1
ATOM 582 O O . ARG A 1 75 ? 10.843 3.674 -24.452 1.00 49.31 75 ARG A O 1
ATOM 589 N N . ALA A 1 76 ? 8.639 4.095 -24.243 1.00 49.78 76 ALA A N 1
ATOM 590 C CA . ALA A 1 76 ? 8.231 2.762 -23.853 1.00 49.78 76 ALA A CA 1
ATOM 591 C C . ALA A 1 76 ? 7.403 2.177 -25.000 1.00 49.78 76 ALA A C 1
ATOM 593 O O . ALA A 1 76 ? 6.197 2.413 -25.085 1.00 49.78 76 ALA A O 1
ATOM 594 N N . ASP A 1 77 ? 8.053 1.447 -25.903 1.00 54.12 77 ASP A N 1
ATOM 595 C CA . ASP A 1 77 ? 7.327 0.674 -26.904 1.00 54.12 77 ASP A CA 1
ATOM 596 C C . ASP A 1 77 ? 6.741 -0.558 -26.209 1.00 54.12 77 ASP A C 1
ATOM 598 O O . ASP A 1 77 ? 7.453 -1.489 -25.832 1.00 54.12 77 ASP A O 1
ATOM 602 N N . LEU A 1 78 ? 5.420 -0.568 -26.025 1.00 55.62 78 LEU A N 1
ATOM 603 C CA . LEU A 1 78 ? 4.670 -1.676 -25.417 1.00 55.62 78 LEU A CA 1
ATOM 604 C C . LEU A 1 78 ? 4.584 -2.920 -26.334 1.00 55.62 78 LEU A C 1
ATOM 606 O O . LEU A 1 78 ? 3.692 -3.752 -26.177 1.00 55.62 78 LEU A O 1
ATOM 610 N N . GLU A 1 79 ? 5.485 -3.063 -27.306 1.00 53.22 79 GLU A N 1
ATOM 611 C CA . GLU A 1 79 ? 5.491 -4.173 -28.256 1.00 53.22 79 GLU A CA 1
ATOM 612 C C . GLU A 1 79 ? 6.075 -5.451 -27.635 1.00 53.22 79 GLU A C 1
ATOM 614 O O . GLU A 1 79 ? 7.176 -5.442 -27.084 1.00 53.22 79 GLU A O 1
ATOM 619 N N . GLY A 1 80 ? 5.368 -6.576 -27.786 1.00 61.12 80 GLY A N 1
ATOM 620 C CA . GLY A 1 80 ? 5.813 -7.913 -27.373 1.00 61.12 80 GLY A CA 1
ATOM 621 C C . GLY A 1 80 ? 5.018 -8.501 -26.206 1.00 61.12 80 GLY A C 1
ATOM 622 O O . GLY A 1 80 ? 4.385 -7.770 -25.440 1.00 61.12 80 GLY A O 1
ATOM 623 N N . ASP A 1 81 ? 5.071 -9.828 -26.076 1.00 62.81 81 ASP A N 1
ATOM 624 C CA . ASP A 1 81 ? 4.334 -10.570 -25.052 1.00 62.81 81 ASP A CA 1
ATOM 625 C C . ASP A 1 81 ? 4.947 -10.362 -23.661 1.00 62.81 81 ASP A C 1
ATOM 627 O O . ASP A 1 81 ? 6.173 -10.380 -23.483 1.00 62.81 81 ASP A O 1
ATOM 631 N N . THR A 1 82 ? 4.082 -10.181 -22.664 1.00 61.62 82 THR A N 1
ATOM 632 C CA . THR A 1 82 ? 4.465 -10.182 -21.252 1.00 61.62 82 THR A CA 1
ATOM 633 C C . THR A 1 82 ? 4.584 -11.619 -20.760 1.00 61.62 82 THR A C 1
ATOM 635 O O . THR A 1 82 ? 3.712 -12.455 -20.995 1.00 61.62 82 THR A O 1
ATOM 638 N N . VAL A 1 83 ? 5.675 -11.916 -20.054 1.00 65.56 83 VAL A N 1
ATOM 639 C CA . VAL A 1 83 ? 5.863 -13.211 -19.389 1.00 65.56 83 VAL A CA 1
ATOM 640 C C . VAL A 1 83 ? 5.747 -13.046 -17.876 1.00 65.56 83 VAL A C 1
ATOM 642 O O . VAL A 1 83 ? 6.237 -12.051 -17.331 1.00 65.56 83 VAL A O 1
ATOM 645 N N . PRO A 1 84 ? 5.096 -13.984 -17.169 1.00 68.56 84 PRO A N 1
ATOM 646 C CA . PRO A 1 84 ? 5.048 -13.945 -15.716 1.00 68.56 84 PRO A CA 1
ATOM 647 C C . PRO A 1 84 ? 6.459 -14.124 -15.146 1.00 68.56 84 PRO A C 1
ATOM 649 O O . PRO A 1 84 ? 7.181 -15.042 -15.535 1.00 68.56 84 PRO A O 1
ATOM 652 N N . LEU A 1 85 ? 6.840 -13.253 -14.211 1.00 68.06 85 LEU A N 1
ATOM 653 C CA . LEU A 1 85 ? 8.108 -13.362 -13.497 1.00 68.06 85 LEU A CA 1
ATOM 654 C C . LEU A 1 85 ? 7.955 -14.224 -12.238 1.00 68.06 85 LEU A C 1
ATOM 656 O O . LEU A 1 85 ? 7.019 -14.009 -11.461 1.00 68.06 85 LEU A O 1
ATOM 660 N N . PRO A 1 86 ? 8.904 -15.132 -11.962 1.00 78.12 86 PRO A N 1
ATOM 661 C CA . PRO A 1 86 ? 9.104 -15.673 -10.626 1.00 78.12 86 PRO A CA 1
ATOM 662 C C . PRO A 1 86 ? 9.322 -14.556 -9.591 1.00 78.12 86 PRO A C 1
ATOM 664 O O . PRO A 1 86 ? 9.940 -13.528 -9.875 1.00 78.12 86 PRO A O 1
ATOM 667 N N . TYR A 1 87 ? 8.853 -14.761 -8.357 1.00 73.31 87 TYR A N 1
ATOM 668 C CA . TYR A 1 87 ? 8.888 -13.732 -7.306 1.00 73.31 87 TYR A CA 1
ATOM 669 C C . TYR A 1 87 ? 10.297 -13.186 -7.010 1.00 73.31 87 TYR A C 1
ATOM 671 O O . TYR A 1 87 ? 10.470 -11.991 -6.782 1.00 73.31 87 TYR A O 1
ATOM 679 N N . ASN A 1 88 ? 11.320 -14.041 -7.029 1.00 74.31 88 ASN A N 1
ATOM 680 C CA . ASN A 1 88 ? 12.713 -13.631 -6.841 1.00 74.31 88 ASN A CA 1
ATOM 681 C C . ASN A 1 88 ? 13.203 -12.704 -7.965 1.00 74.31 88 ASN A C 1
ATOM 683 O O . ASN A 1 88 ? 13.902 -11.738 -7.678 1.00 74.31 88 ASN A O 1
ATOM 687 N N . GLU A 1 89 ? 12.808 -12.961 -9.211 1.00 75.56 89 GLU A N 1
ATOM 688 C CA . GLU A 1 89 ? 13.165 -12.121 -10.358 1.00 75.56 89 GLU A CA 1
ATOM 689 C C . GLU A 1 89 ? 12.435 -10.780 -10.313 1.00 75.56 89 GLU A C 1
ATOM 691 O O . GLU A 1 89 ? 13.060 -9.738 -10.496 1.00 75.56 89 GLU A O 1
ATOM 696 N N . PHE A 1 90 ? 11.143 -10.784 -9.967 1.00 74.50 90 PHE A N 1
ATOM 697 C CA . PHE A 1 90 ? 10.385 -9.558 -9.712 1.00 74.50 90 PHE A CA 1
ATOM 698 C C . PHE A 1 90 ? 11.019 -8.717 -8.591 1.00 74.50 90 PHE A C 1
ATOM 700 O O . PHE A 1 90 ? 11.180 -7.507 -8.727 1.00 74.50 90 PHE A O 1
ATOM 707 N N . ARG A 1 91 ? 11.446 -9.349 -7.493 1.00 73.62 91 ARG A N 1
ATOM 708 C CA . ARG A 1 91 ? 12.112 -8.650 -6.385 1.00 73.62 91 ARG A CA 1
ATOM 709 C C . ARG A 1 91 ? 13.434 -8.014 -6.819 1.00 73.62 91 ARG A C 1
ATOM 711 O O . ARG A 1 91 ? 13.689 -6.864 -6.472 1.00 73.62 91 ARG A O 1
ATOM 718 N N . SER A 1 92 ? 14.273 -8.753 -7.545 1.00 72.50 92 SER A N 1
ATOM 719 C CA . SER A 1 92 ? 15.536 -8.230 -8.083 1.00 72.50 92 SER A CA 1
ATOM 720 C C . SER A 1 92 ? 15.297 -7.059 -9.030 1.00 72.50 92 SER A C 1
ATOM 722 O O . SER A 1 92 ? 15.992 -6.052 -8.943 1.00 72.50 92 SER A O 1
ATOM 724 N N . LEU A 1 93 ? 14.272 -7.171 -9.872 1.00 69.38 93 LEU A N 1
ATOM 725 C CA . LEU A 1 93 ? 13.861 -6.136 -10.806 1.00 69.38 93 LEU A CA 1
ATOM 726 C C . LEU A 1 93 ? 13.462 -4.830 -10.100 1.00 69.38 93 LEU A C 1
ATOM 728 O O . LEU A 1 93 ? 13.952 -3.759 -10.445 1.00 69.38 93 LEU A O 1
ATOM 732 N N . VAL A 1 94 ? 12.615 -4.913 -9.073 1.00 70.31 94 VAL A N 1
ATOM 733 C CA . VAL A 1 94 ? 12.192 -3.737 -8.293 1.00 70.31 94 VAL A CA 1
ATOM 734 C C . VAL A 1 94 ? 13.369 -3.108 -7.532 1.00 70.31 94 VAL A C 1
ATOM 736 O O . VAL A 1 94 ? 13.438 -1.888 -7.392 1.00 70.31 94 VAL A O 1
ATOM 739 N N . ALA A 1 95 ? 14.313 -3.919 -7.041 1.00 68.19 95 ALA A N 1
ATOM 740 C CA . ALA A 1 95 ? 15.506 -3.421 -6.353 1.00 68.19 95 ALA A CA 1
ATOM 741 C C . ALA A 1 95 ? 16.441 -2.638 -7.293 1.00 68.19 95 ALA A C 1
ATOM 743 O O . ALA A 1 95 ? 16.955 -1.588 -6.910 1.00 68.19 95 ALA A O 1
ATOM 744 N N . GLU A 1 96 ? 16.617 -3.114 -8.527 1.00 68.06 96 GLU A N 1
ATOM 745 C CA . GLU A 1 96 ? 17.392 -2.437 -9.575 1.00 68.06 96 GLU A CA 1
ATOM 746 C C . GLU A 1 96 ? 16.845 -1.021 -9.845 1.00 68.06 96 GLU A C 1
ATOM 748 O O . GLU A 1 96 ? 17.595 -0.050 -9.821 1.00 68.06 96 GLU A O 1
ATOM 753 N N . TRP A 1 97 ? 15.525 -0.853 -9.980 1.00 63.22 97 TRP A N 1
ATOM 754 C CA . TRP A 1 97 ? 14.926 0.459 -10.288 1.00 63.22 97 TRP A CA 1
ATOM 755 C C . TRP A 1 97 ? 15.093 1.518 -9.208 1.00 63.22 97 TRP A C 1
ATOM 757 O O . TRP A 1 97 ? 15.276 2.698 -9.514 1.00 63.22 97 TRP A O 1
ATOM 767 N N . ASN A 1 98 ? 15.032 1.108 -7.944 1.00 63.53 98 ASN A N 1
ATOM 768 C CA . ASN A 1 98 ? 15.252 2.026 -6.830 1.00 63.53 98 ASN A CA 1
ATOM 769 C C . ASN A 1 98 ? 16.717 2.479 -6.734 1.00 63.53 98 ASN A C 1
ATOM 771 O O . ASN A 1 98 ? 16.998 3.467 -6.062 1.00 63.53 98 ASN A O 1
ATOM 775 N N . SER A 1 99 ? 17.636 1.771 -7.398 1.00 58.12 99 SER A N 1
ATOM 776 C CA . SER A 1 99 ? 19.069 2.075 -7.386 1.00 58.12 99 SER A CA 1
ATOM 777 C C . SER A 1 99 ? 19.443 3.169 -8.397 1.00 58.12 99 SER A C 1
ATOM 779 O O . SER A 1 99 ? 20.318 3.977 -8.101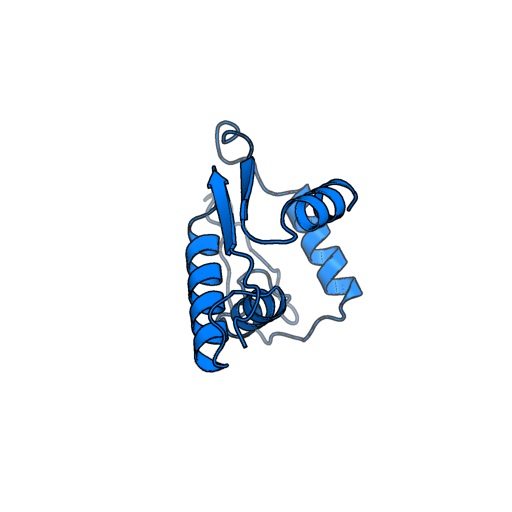 1.00 58.12 99 SER A O 1
ATOM 781 N N . ASP A 1 100 ? 18.745 3.231 -9.540 1.00 51.47 100 ASP A N 1
ATOM 782 C CA . ASP A 1 100 ? 19.134 4.038 -10.714 1.00 51.47 100 ASP A CA 1
ATOM 783 C C . ASP A 1 100 ? 18.085 5.075 -11.162 1.00 51.47 100 ASP A C 1
ATOM 785 O O . ASP A 1 100 ? 18.192 5.640 -12.253 1.00 51.47 100 ASP A O 1
ATOM 789 N N . SER A 1 101 ? 17.048 5.34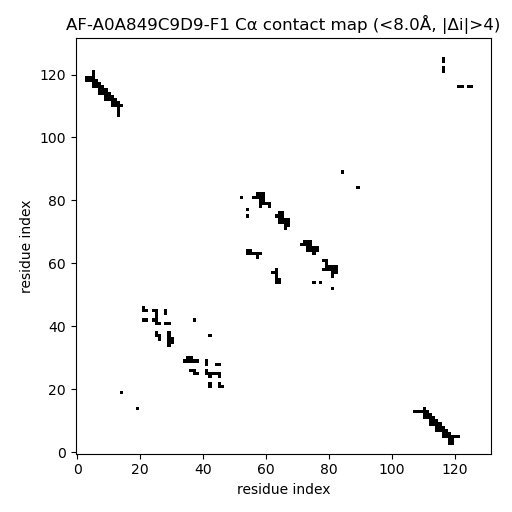8 -10.362 1.00 50.91 101 SER A N 1
ATOM 790 C CA . SER A 1 101 ? 16.027 6.334 -10.748 1.00 50.91 101 SER A CA 1
ATOM 791 C C . SER A 1 101 ? 16.656 7.730 -10.918 1.00 50.91 101 SER A C 1
ATOM 793 O O . SER A 1 101 ? 17.162 8.284 -9.939 1.00 50.91 101 SER A O 1
ATOM 795 N N . PRO A 1 102 ? 16.646 8.320 -12.133 1.00 45.09 102 PRO A N 1
ATOM 796 C CA . PRO A 1 102 ? 17.311 9.589 -12.384 1.00 45.09 102 PRO A CA 1
ATOM 797 C C . PRO A 1 102 ? 16.665 10.688 -11.542 1.00 45.09 102 PRO A C 1
ATOM 799 O O . PRO A 1 102 ? 15.454 10.911 -11.605 1.00 45.09 102 PRO A O 1
ATOM 802 N N . THR A 1 103 ? 17.479 11.397 -10.762 1.00 44.47 103 THR A N 1
ATOM 803 C CA . THR A 1 103 ? 17.066 12.583 -10.009 1.00 44.47 103 THR A CA 1
ATOM 804 C C . THR A 1 103 ? 16.764 13.709 -11.000 1.00 44.47 103 THR A C 1
ATOM 806 O O . THR A 1 103 ? 17.631 14.504 -11.361 1.00 44.47 103 THR A O 1
ATOM 809 N N . ILE A 1 104 ? 15.538 13.752 -11.520 1.00 44.81 104 ILE A N 1
ATOM 810 C CA . ILE A 1 104 ? 15.078 14.864 -12.352 1.00 44.81 104 ILE A CA 1
ATOM 811 C C . ILE A 1 104 ? 14.698 16.015 -11.410 1.00 44.81 104 ILE A C 1
ATOM 813 O O . ILE A 1 104 ? 13.584 16.056 -10.894 1.00 44.81 104 ILE A O 1
ATOM 817 N N . GLY A 1 105 ? 15.630 16.948 -11.192 1.00 48.50 105 GLY A N 1
ATOM 818 C CA . GLY A 1 105 ? 15.413 18.182 -10.423 1.00 48.50 105 GLY A CA 1
ATOM 819 C C . GLY A 1 105 ? 16.057 18.201 -9.033 1.00 48.50 105 GLY A C 1
ATOM 820 O O . GLY A 1 105 ? 16.778 17.280 -8.651 1.00 48.50 105 GLY A O 1
ATOM 821 N N . GLU A 1 106 ? 15.825 19.289 -8.286 1.00 45.75 106 GLU A N 1
ATOM 822 C CA . GLU A 1 106 ? 16.185 19.356 -6.862 1.00 45.75 106 GLU A CA 1
ATOM 823 C C . GLU A 1 106 ? 15.520 18.190 -6.113 1.00 45.75 106 GLU A C 1
ATOM 825 O O . GLU A 1 106 ? 14.391 17.827 -6.461 1.00 45.75 106 GLU A O 1
ATOM 830 N N . PRO A 1 107 ? 16.182 17.586 -5.104 1.00 49.97 107 PRO A N 1
ATOM 831 C CA . PRO A 1 107 ? 15.576 16.510 -4.337 1.00 49.97 107 PRO A CA 1
ATOM 832 C C . PRO A 1 107 ? 14.233 16.991 -3.796 1.00 49.97 107 PRO A C 1
ATOM 834 O O . PRO A 1 107 ? 14.179 17.954 -3.027 1.00 49.97 107 PRO A O 1
ATOM 837 N N . ALA A 1 108 ? 13.148 16.335 -4.207 1.00 57.84 108 ALA A N 1
ATOM 838 C CA . ALA A 1 108 ? 11.871 16.527 -3.546 1.00 57.84 108 ALA A CA 1
ATOM 839 C C . ALA A 1 108 ? 12.077 16.305 -2.039 1.00 57.84 108 ALA A C 1
ATOM 841 O O . ALA A 1 108 ? 12.907 15.484 -1.631 1.00 57.84 108 ALA A O 1
ATOM 842 N N . THR A 1 109 ? 11.355 17.058 -1.208 1.00 64.75 109 THR A N 1
ATOM 843 C CA . THR A 1 109 ? 11.371 16.841 0.242 1.00 64.75 109 THR A CA 1
ATOM 844 C C . THR A 1 109 ? 11.136 15.350 0.511 1.00 64.75 109 THR A C 1
ATOM 846 O O . THR A 1 109 ? 10.263 14.774 -0.147 1.00 64.75 109 THR A O 1
ATOM 849 N N . PRO A 1 110 ? 11.910 14.702 1.405 1.00 77.25 110 PRO A N 1
ATOM 850 C CA . PRO A 1 110 ? 11.734 13.282 1.676 1.00 77.25 110 PRO A CA 1
ATOM 851 C C . PRO A 1 110 ? 10.272 12.973 1.981 1.00 77.25 110 PRO A C 1
ATOM 853 O O . PRO A 1 110 ? 9.643 13.697 2.753 1.00 77.25 110 PRO A O 1
ATOM 856 N N . ALA A 1 111 ? 9.742 11.915 1.368 1.00 83.06 111 ALA A N 1
ATOM 857 C CA . ALA A 1 111 ? 8.380 11.493 1.646 1.00 83.06 111 ALA A CA 1
ATOM 858 C C . ALA A 1 111 ? 8.252 11.123 3.129 1.00 83.06 111 ALA A C 1
ATOM 860 O O . ALA A 1 111 ? 9.097 10.408 3.676 1.00 83.06 111 ALA A O 1
ATOM 861 N N . THR A 1 112 ? 7.196 11.606 3.775 1.00 88.62 112 THR A N 1
ATOM 862 C CA . THR A 1 112 ? 6.905 11.318 5.182 1.00 88.62 112 THR A CA 1
ATOM 863 C C . THR A 1 112 ? 5.590 10.573 5.291 1.00 88.62 112 THR A C 1
ATOM 865 O O . THR A 1 112 ? 4.617 10.903 4.615 1.00 88.62 112 THR A O 1
ATOM 868 N N . VAL A 1 113 ? 5.557 9.564 6.159 1.00 90.88 113 VAL A N 1
ATOM 869 C CA . VAL A 1 113 ? 4.343 8.820 6.500 1.00 90.88 113 VAL A CA 1
ATOM 870 C C . VAL A 1 113 ? 4.074 9.033 7.980 1.00 90.88 113 VAL A C 1
ATOM 872 O O . VAL A 1 113 ? 4.925 8.742 8.817 1.00 90.88 113 VAL A O 1
ATOM 875 N N . SER A 1 114 ? 2.891 9.542 8.298 1.00 93.88 114 SER A N 1
ATOM 876 C CA . SER A 1 114 ? 2.391 9.655 9.668 1.00 93.88 114 SER A CA 1
ATOM 877 C C . SER A 1 114 ? 1.055 8.935 9.785 1.00 93.88 114 SER A C 1
ATOM 879 O O . SER A 1 114 ? 0.334 8.784 8.795 1.00 93.88 114 SER A O 1
ATOM 881 N N . TYR A 1 115 ? 0.734 8.442 10.979 1.00 94.69 115 TYR A N 1
ATOM 882 C CA . TYR A 1 115 ? -0.500 7.703 11.197 1.00 94.69 115 TYR A CA 1
ATOM 883 C C . TYR A 1 115 ? -1.050 7.894 12.609 1.00 94.69 115 TYR A C 1
ATOM 885 O O . TYR A 1 115 ? -0.311 8.152 13.557 1.00 94.69 115 TYR A O 1
ATOM 893 N N . GLU A 1 116 ? -2.362 7.733 12.736 1.00 94.69 116 GLU A N 1
ATOM 894 C CA . GLU A 1 116 ? -3.094 7.749 13.997 1.00 94.69 116 GLU A CA 1
ATOM 895 C C . GLU A 1 116 ? -3.994 6.513 14.058 1.00 94.69 116 GLU A C 1
ATOM 897 O O . GLU A 1 116 ? -4.712 6.218 13.100 1.00 94.69 116 GLU A O 1
ATOM 902 N N . ILE A 1 117 ? -3.965 5.791 15.183 1.00 93.44 117 ILE A N 1
ATOM 903 C CA . ILE A 1 117 ? -4.848 4.646 15.440 1.00 93.44 117 ILE A CA 1
ATOM 904 C C . ILE A 1 117 ? -5.728 4.965 16.641 1.00 93.4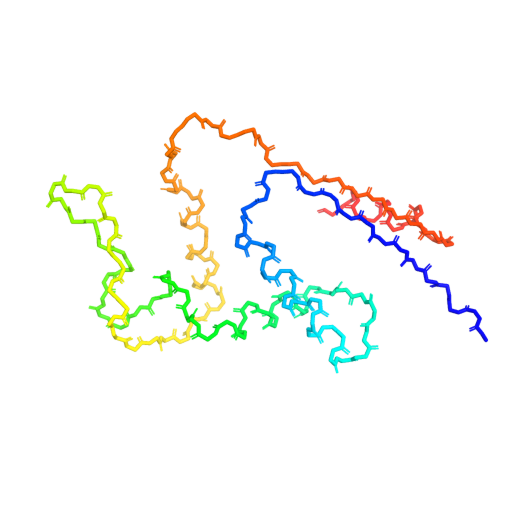4 117 ILE A C 1
ATOM 906 O O . ILE A 1 117 ? -5.234 5.384 17.688 1.00 93.44 117 ILE A O 1
ATOM 910 N N . SER A 1 118 ? -7.028 4.721 16.513 1.00 92.75 118 SER A N 1
ATOM 911 C CA . SER A 1 118 ? -8.001 4.884 17.590 1.00 92.75 118 SER A CA 1
ATOM 912 C C . SER A 1 118 ? -8.713 3.563 17.925 1.00 92.75 118 SER A C 1
ATOM 914 O O . SER A 1 118 ? -8.681 2.586 17.173 1.00 92.75 118 SER A O 1
ATOM 916 N N . GLY A 1 119 ? -9.319 3.498 19.114 1.00 90.94 119 GLY A N 1
ATOM 917 C CA . GLY A 1 119 ? -10.098 2.350 19.589 1.00 90.94 119 GLY A CA 1
ATOM 918 C C . GLY A 1 119 ? -9.457 1.561 20.744 1.00 90.94 119 GLY A C 1
ATOM 919 O O . GLY A 1 119 ? -8.361 1.892 21.202 1.00 90.94 119 GLY A O 1
ATOM 920 N N . PRO A 1 120 ? -10.126 0.498 21.232 1.00 89.62 120 PRO A N 1
ATOM 921 C CA . PRO A 1 120 ? -9.839 -0.131 22.533 1.00 89.62 120 PRO A CA 1
ATOM 922 C C . PRO A 1 120 ? -8.423 -0.695 22.730 1.00 89.62 120 PRO A C 1
ATOM 924 O O . PRO A 1 120 ? -7.955 -0.833 23.858 1.00 89.62 120 PRO A O 1
ATOM 927 N N . THR A 1 121 ? -7.727 -1.024 21.642 1.00 89.56 121 THR A N 1
ATOM 928 C CA . THR A 1 121 ? -6.397 -1.646 21.655 1.00 89.56 121 THR A CA 1
ATOM 929 C C . THR A 1 121 ? -5.358 -0.854 20.858 1.00 89.56 121 THR A C 1
ATOM 931 O O . THR A 1 121 ? -4.252 -1.345 20.643 1.00 89.56 121 THR A O 1
ATOM 934 N N . ALA A 1 122 ? -5.664 0.398 20.490 1.00 90.12 122 ALA 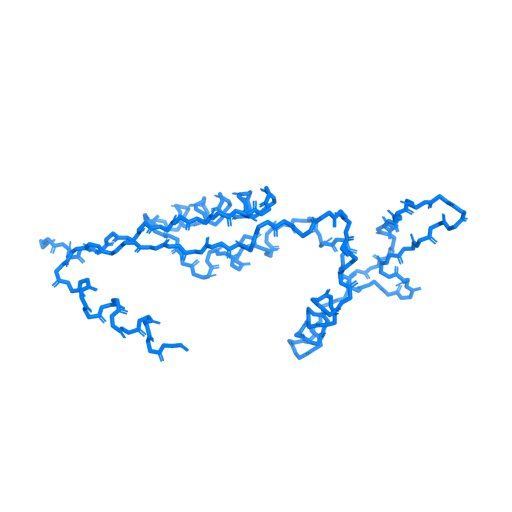A N 1
ATOM 935 C CA . ALA A 1 122 ? -4.811 1.244 19.652 1.00 90.12 122 ALA A CA 1
ATOM 936 C C . ALA A 1 122 ? -3.355 1.317 20.138 1.00 90.12 122 ALA A C 1
ATOM 938 O O . ALA A 1 122 ? -2.437 1.127 19.350 1.00 90.12 122 ALA A O 1
ATOM 939 N N . ALA A 1 123 ? -3.132 1.481 21.447 1.00 89.31 123 ALA A N 1
ATOM 940 C CA . ALA A 1 123 ? -1.785 1.534 22.021 1.00 89.31 123 ALA A CA 1
ATOM 941 C C . ALA A 1 123 ? -0.966 0.251 21.776 1.00 89.31 123 ALA A C 1
ATOM 943 O O . ALA A 1 123 ? 0.238 0.320 21.547 1.00 89.31 123 ALA A O 1
ATOM 944 N N . LYS A 1 124 ? -1.610 -0.925 21.795 1.00 87.25 124 LYS A N 1
ATO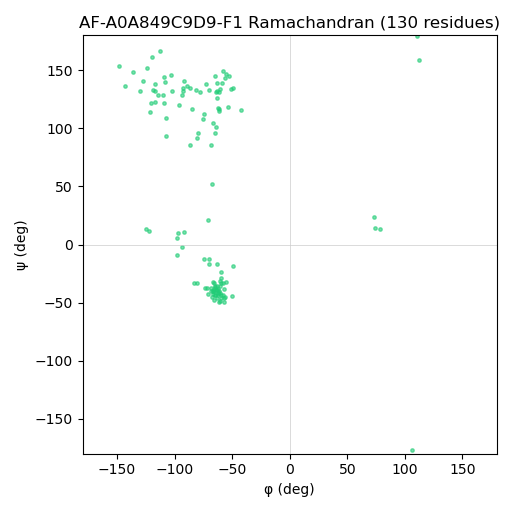M 945 C CA . LYS A 1 124 ? -0.938 -2.201 21.502 1.00 87.25 124 LYS A CA 1
ATOM 946 C C . LYS A 1 124 ? -0.605 -2.326 20.016 1.00 87.25 124 LYS A C 1
ATOM 948 O O . LYS A 1 124 ? 0.448 -2.855 19.685 1.00 87.25 124 LYS A O 1
ATOM 953 N N . LEU A 1 125 ? -1.490 -1.838 19.143 1.00 87.31 125 LEU A N 1
ATOM 954 C CA . LEU A 1 125 ? -1.273 -1.832 17.694 1.00 87.31 125 LEU A CA 1
ATOM 955 C C . LEU A 1 125 ? -0.134 -0.888 17.298 1.00 87.31 125 LEU A C 1
ATOM 957 O O . LEU A 1 125 ? 0.743 -1.300 16.548 1.00 87.31 125 LEU A O 1
ATOM 961 N N . ILE A 1 126 ? -0.100 0.327 17.857 1.00 91.00 126 ILE A N 1
ATOM 962 C CA . ILE A 1 126 ? 0.996 1.289 17.649 1.00 91.00 126 ILE A CA 1
ATOM 963 C C . ILE A 1 126 ? 2.330 0.662 18.070 1.00 91.00 126 ILE A C 1
ATOM 965 O O . ILE A 1 126 ? 3.262 0.608 17.274 1.00 91.00 126 ILE A O 1
ATOM 969 N N . ALA A 1 127 ? 2.393 0.075 19.271 1.00 90.75 127 ALA A N 1
ATOM 970 C CA . ALA A 1 127 ? 3.611 -0.570 19.759 1.00 90.75 127 ALA A CA 1
ATOM 971 C C . ALA A 1 127 ? 4.084 -1.740 18.874 1.00 90.75 127 ALA A C 1
ATOM 973 O O . ALA A 1 127 ? 5.283 -1.989 18.789 1.00 90.75 127 ALA A O 1
ATOM 974 N N . ALA A 1 128 ? 3.166 -2.463 18.225 1.00 88.81 128 ALA A N 1
ATOM 975 C CA . ALA A 1 128 ? 3.519 -3.539 17.301 1.00 88.81 128 ALA A CA 1
ATOM 976 C C . ALA A 1 128 ? 4.084 -3.008 15.972 1.00 88.81 128 ALA A C 1
ATOM 978 O O . ALA A 1 128 ? 5.016 -3.601 15.438 1.00 88.81 128 ALA A O 1
ATOM 979 N N . ILE A 1 129 ? 3.547 -1.895 15.458 1.00 88.56 129 ILE A N 1
ATOM 980 C CA . ILE A 1 129 ? 4.027 -1.245 14.227 1.00 88.56 129 ILE A CA 1
ATOM 981 C C . ILE A 1 129 ? 5.422 -0.647 14.437 1.00 88.56 129 ILE A C 1
ATOM 983 O O . ILE A 1 129 ? 6.281 -0.760 13.576 1.00 88.56 129 ILE A O 1
ATOM 987 N N . GLU A 1 130 ? 5.682 -0.038 15.591 1.00 88.94 130 GLU A N 1
ATOM 988 C CA . GLU A 1 130 ? 6.985 0.579 15.883 1.00 88.94 130 GLU A CA 1
ATOM 989 C C . GLU A 1 130 ? 8.124 -0.440 16.085 1.00 88.94 130 GLU A C 1
ATOM 991 O O . GLU A 1 130 ? 9.293 -0.061 16.116 1.00 88.94 130 GLU A O 1
ATOM 996 N N . GLN A 1 131 ? 7.800 -1.728 16.236 1.00 84.38 131 GLN A N 1
ATOM 997 C CA . GLN A 1 131 ? 8.771 -2.815 16.413 1.00 84.38 131 GLN A CA 1
ATOM 998 C C . GLN A 1 131 ? 9.088 -3.585 15.121 1.00 84.38 131 GLN A C 1
ATOM 1000 O O . GLN A 1 131 ? 9.985 -4.432 15.148 1.00 84.38 131 GLN A O 1
ATOM 1005 N N . SER A 1 132 ? 8.351 -3.344 14.030 1.00 63.16 132 SER A N 1
ATOM 1006 C CA . SER A 1 132 ? 8.530 -4.013 12.729 1.00 63.16 132 SER A CA 1
ATOM 1007 C C . SER A 1 132 ? 9.544 -3.305 11.843 1.00 63.16 132 SER A C 1
ATOM 1009 O O . SER A 1 132 ? 10.337 -4.020 11.190 1.00 63.16 132 SER A O 1
#

Foldseek 3Di:
DPPFDKDKDKDKDPDDVVVVVLVVQLCVQCVVVVHNDGDPVSSVVSVVPPPPPDLQADFPPDDSWDQDPPDRDTDRDPDHDGDDDDPVVVVVSVVVCVVDPDPPDDDDDPMDMDMDMDTDCRVVVVVVVVVD

Nearest PDB structures (foldseek):
  8i17-assembly2_D  TM=9.309E-01  e=9.825E-01  Homo sapiens
  2aro-assembly1_G  TM=8.266E-01  e=4.678E-01  Gallus gallus
  5ong-assembly1_E  TM=8.279E-01  e=1.287E+00  Xenopus laevis
  6hts-assembly1_M  TM=8.268E-01  e=1.287E+00  Homo sapiens
  1p3m-assembly1_A  TM=8.231E-01  e=1.473E+00  Xenopus laevis

Radius of gyration: 19.32 Å; Cα contacts (8 Å, |Δi|>4): 117; chains: 1; bounding box: 42×35×51 Å